Protein AF-A0A966YJT3-F1 (afdb_monomer)

Structure (mmCIF, N/CA/C/O backbone):
data_AF-A0A966YJT3-F1
#
_entry.id   AF-A0A966YJT3-F1
#
loop_
_atom_site.group_PDB
_atom_site.id
_atom_site.type_symbol
_atom_site.label_atom_id
_atom_site.label_alt_id
_atom_site.label_comp_id
_atom_site.label_asym_id
_atom_site.label_entity_id
_atom_site.label_seq_id
_atom_site.pdbx_PDB_ins_code
_atom_site.Cartn_x
_atom_site.Cartn_y
_atom_site.Cartn_z
_atom_site.occupancy
_atom_site.B_iso_or_equiv
_atom_site.auth_seq_id
_atom_site.auth_comp_id
_atom_site.auth_asym_id
_atom_site.auth_atom_id
_atom_site.pdbx_PDB_model_num
ATOM 1 N N . GLN A 1 1 ? 11.478 -10.487 -19.675 1.00 53.12 1 GLN A N 1
ATOM 2 C CA . GLN A 1 1 ? 10.307 -9.596 -19.544 1.00 53.12 1 GLN A CA 1
ATOM 3 C C . GLN A 1 1 ? 9.186 -10.447 -18.968 1.00 53.12 1 GLN A C 1
ATOM 5 O O . GLN A 1 1 ? 9.038 -11.570 -19.431 1.00 53.12 1 GLN A O 1
ATOM 10 N N . THR A 1 2 ? 8.498 -10.002 -17.920 1.00 60.09 2 THR A N 1
ATOM 11 C CA . THR A 1 2 ? 7.408 -10.764 -17.291 1.00 60.09 2 THR A CA 1
ATOM 12 C C . THR A 1 2 ? 6.067 -10.256 -17.800 1.00 60.09 2 THR A C 1
ATOM 14 O O . THR A 1 2 ? 5.836 -9.050 -17.856 1.00 60.09 2 THR A O 1
ATOM 17 N N . ASN A 1 3 ? 5.196 -11.184 -18.185 1.00 66.88 3 ASN A N 1
ATOM 18 C CA . ASN A 1 3 ? 3.841 -10.907 -18.640 1.00 66.88 3 ASN A CA 1
ATOM 19 C C . ASN A 1 3 ? 2.856 -11.206 -17.505 1.00 66.88 3 ASN A C 1
ATOM 21 O O . ASN A 1 3 ? 3.031 -12.166 -16.752 1.00 66.88 3 ASN A O 1
ATOM 25 N N . VAL A 1 4 ? 1.811 -10.388 -17.384 1.00 67.25 4 VAL A N 1
ATOM 26 C CA . VAL A 1 4 ? 0.743 -10.589 -16.397 1.00 67.25 4 VAL A CA 1
ATOM 27 C C . VAL A 1 4 ? -0.524 -11.011 -17.126 1.00 67.25 4 VAL A C 1
ATOM 29 O O . VAL A 1 4 ? -0.980 -10.327 -18.039 1.00 67.25 4 VAL A O 1
ATOM 32 N N . VAL A 1 5 ? -1.092 -12.140 -16.707 1.00 73.81 5 VAL A N 1
ATOM 33 C CA . VAL A 1 5 ? -2.348 -12.685 -17.226 1.00 73.81 5 VAL A CA 1
ATOM 34 C C . VAL A 1 5 ? -3.401 -12.625 -16.132 1.00 73.81 5 VAL A C 1
ATOM 36 O O . VAL A 1 5 ? -3.151 -13.010 -14.991 1.00 73.81 5 VAL A O 1
ATOM 39 N N . PHE A 1 6 ? -4.599 -12.179 -16.492 1.00 69.75 6 PHE A N 1
ATOM 40 C CA . PHE A 1 6 ? -5.763 -12.230 -15.620 1.00 69.75 6 PHE A CA 1
ATOM 41 C C . PHE A 1 6 ? -6.730 -13.292 -16.140 1.00 69.75 6 PHE A C 1
ATOM 43 O O . PHE A 1 6 ? -7.137 -13.242 -17.299 1.00 69.75 6 PHE A O 1
ATOM 50 N N . ALA A 1 7 ? -7.097 -14.254 -15.295 1.00 63.97 7 ALA A N 1
ATOM 51 C CA . ALA A 1 7 ? -8.073 -15.286 -15.625 1.00 63.97 7 ALA A CA 1
ATOM 52 C C . ALA A 1 7 ? -9.287 -15.178 -14.702 1.00 63.97 7 ALA A C 1
ATOM 54 O O . ALA A 1 7 ? -9.149 -15.125 -13.483 1.00 63.97 7 ALA A O 1
ATOM 55 N N . ARG A 1 8 ? -10.486 -15.158 -15.284 1.00 57.75 8 ARG A N 1
ATOM 56 C CA . ARG A 1 8 ? -11.743 -15.125 -14.536 1.00 57.75 8 ARG A CA 1
ATOM 57 C C . ARG A 1 8 ? -12.288 -16.539 -14.387 1.00 57.75 8 ARG A C 1
ATOM 59 O O . ARG A 1 8 ? -12.552 -17.208 -15.382 1.00 57.75 8 ARG A O 1
ATOM 66 N N . HIS A 1 9 ? -12.474 -16.982 -13.154 1.00 52.59 9 HIS A N 1
ATOM 67 C CA . HIS A 1 9 ? -13.142 -18.237 -12.844 1.00 52.59 9 HIS A CA 1
ATOM 68 C C . HIS A 1 9 ? -14.669 -18.073 -12.954 1.00 52.59 9 HIS A C 1
ATOM 70 O O . HIS A 1 9 ? -15.183 -16.990 -12.655 1.00 52.59 9 HIS A O 1
ATOM 76 N N . PRO A 1 10 ? -15.429 -19.130 -13.297 1.00 49.31 10 PRO A N 1
ATOM 77 C CA . PRO A 1 10 ? -16.895 -19.090 -13.312 1.00 49.31 10 PRO A CA 1
ATOM 78 C C . PRO A 1 10 ? -17.542 -18.672 -11.982 1.00 49.31 10 PRO A C 1
ATOM 80 O O . PRO A 1 10 ? -18.658 -18.168 -11.981 1.00 49.31 10 PRO A O 1
ATOM 83 N N . SER A 1 11 ? -16.832 -18.815 -10.856 1.00 53.00 11 SER A N 1
ATOM 84 C CA . SER A 1 11 ? -17.265 -18.310 -9.541 1.00 53.00 11 SER A CA 1
ATOM 85 C C . SER A 1 11 ? -17.187 -16.783 -9.393 1.00 53.00 11 SER A C 1
ATOM 87 O O . SER A 1 11 ? -17.501 -16.264 -8.329 1.00 53.00 11 SER A O 1
ATOM 89 N N . GLY A 1 12 ? -16.707 -16.056 -10.408 1.00 48.41 12 GLY A N 1
ATOM 90 C CA . GLY A 1 12 ? -16.447 -14.614 -10.347 1.00 48.41 12 GLY A CA 1
ATOM 91 C C . GLY A 1 12 ? -15.058 -14.249 -9.817 1.00 48.41 12 GLY A C 1
ATOM 92 O O . GLY A 1 12 ? -14.645 -13.099 -9.923 1.00 48.41 12 GLY A O 1
ATOM 93 N N . THR A 1 13 ? -14.313 -15.230 -9.314 1.00 51.66 13 THR A N 1
ATOM 94 C CA . THR A 1 13 ? -12.947 -15.076 -8.818 1.00 51.66 13 THR A CA 1
ATOM 95 C C . THR A 1 13 ? -11.971 -14.682 -9.930 1.00 51.66 13 THR A C 1
ATOM 97 O O . THR A 1 13 ? -11.969 -15.295 -10.996 1.00 51.66 13 THR A O 1
ATOM 100 N N . MET A 1 14 ? -11.104 -13.700 -9.673 1.00 49.09 14 MET A N 1
ATOM 101 C CA . MET A 1 14 ? -10.017 -13.319 -10.578 1.00 49.09 14 MET A CA 1
ATOM 102 C C . MET A 1 14 ? -8.694 -13.937 -10.116 1.00 49.09 14 MET A C 1
ATOM 104 O O . MET A 1 14 ? -8.314 -13.834 -8.951 1.00 49.09 14 MET A O 1
ATOM 108 N N . HIS A 1 15 ? -7.990 -14.572 -11.045 1.00 60.97 15 HIS A N 1
ATOM 109 C CA . HIS A 1 15 ? -6.654 -15.120 -10.863 1.00 60.97 15 HIS A CA 1
ATOM 110 C C . HIS A 1 15 ? -5.652 -14.222 -11.573 1.00 60.97 15 HIS A C 1
ATOM 112 O O . HIS A 1 15 ? -5.832 -13.915 -12.753 1.00 60.97 15 HIS A O 1
ATOM 118 N N . ARG A 1 16 ? -4.574 -13.849 -10.884 1.00 64.62 16 ARG A N 1
ATOM 119 C CA . ARG A 1 1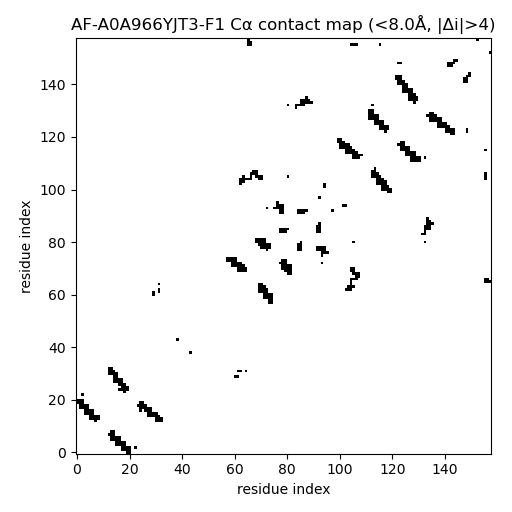6 ? -3.419 -13.204 -11.507 1.00 64.62 16 ARG A CA 1
ATOM 120 C C . ARG A 1 16 ? -2.316 -14.240 -11.692 1.00 64.62 16 ARG A C 1
ATOM 122 O O . ARG A 1 16 ? -1.874 -14.894 -10.752 1.00 64.62 16 ARG A O 1
ATOM 129 N N . LEU A 1 17 ? -1.881 -14.386 -12.927 1.00 74.00 17 LEU A N 1
ATOM 130 C CA . LEU A 1 17 ? -0.949 -15.397 -13.393 1.00 74.00 17 LEU A CA 1
ATOM 131 C C . LEU A 1 17 ? 0.289 -14.684 -13.944 1.00 74.00 17 LEU A C 1
ATOM 133 O O . LEU A 1 17 ? 0.164 -13.692 -14.664 1.00 74.00 17 LEU A O 1
ATOM 137 N N . ILE A 1 18 ? 1.479 -15.161 -13.583 1.00 71.69 18 ILE A N 1
ATOM 138 C CA . ILE A 1 18 ? 2.743 -14.610 -14.083 1.00 71.69 18 ILE A CA 1
ATOM 139 C C . ILE A 1 18 ? 3.264 -15.544 -15.164 1.00 71.69 18 ILE A C 1
ATOM 141 O O . ILE A 1 18 ? 3.436 -16.744 -14.926 1.00 71.69 18 ILE A O 1
ATOM 145 N N . ALA A 1 19 ? 3.532 -14.978 -16.335 1.00 76.19 19 ALA A N 1
ATOM 146 C CA . ALA A 1 19 ? 4.108 -15.690 -17.457 1.00 76.19 19 ALA A CA 1
ATOM 147 C C . ALA A 1 19 ? 5.477 -15.123 -17.852 1.00 76.19 19 ALA A C 1
ATOM 149 O O . ALA A 1 19 ? 5.759 -13.934 -17.662 1.00 76.19 19 ALA A O 1
ATOM 150 N N . ASP A 1 20 ? 6.336 -15.983 -18.390 1.00 75.00 20 ASP A N 1
ATOM 151 C CA . ASP A 1 20 ? 7.592 -15.567 -19.010 1.00 75.00 20 ASP A CA 1
ATOM 152 C C . ASP A 1 20 ? 7.358 -14.925 -20.394 1.00 75.00 20 ASP A C 1
ATOM 154 O O . ASP A 1 20 ? 6.222 -14.686 -20.824 1.00 75.00 20 ASP A O 1
ATOM 158 N N . SER A 1 21 ? 8.448 -14.608 -21.095 1.00 74.38 21 SER A N 1
ATOM 159 C CA . SER A 1 21 ? 8.403 -14.039 -22.447 1.00 74.38 21 SER A CA 1
ATOM 160 C C . SER A 1 21 ? 7.802 -14.982 -23.492 1.00 74.38 21 SER A C 1
ATOM 162 O O . SER A 1 21 ? 7.370 -14.508 -24.539 1.00 74.38 21 SER A O 1
ATOM 164 N N . ASP A 1 22 ? 7.728 -16.279 -23.191 1.00 83.44 22 ASP A N 1
ATOM 165 C CA . ASP A 1 22 ? 7.183 -17.319 -24.062 1.00 83.44 22 ASP A CA 1
ATOM 166 C C . ASP A 1 22 ? 5.740 -17.687 -23.672 1.00 83.44 22 ASP A C 1
ATOM 168 O O . ASP A 1 22 ? 5.212 -18.709 -24.112 1.00 83.44 22 ASP A O 1
ATOM 172 N N . TRP A 1 23 ? 5.093 -16.861 -22.838 1.00 77.31 23 TRP A N 1
ATOM 173 C CA . TRP A 1 23 ? 3.744 -17.079 -22.306 1.00 77.31 23 TRP A CA 1
ATOM 174 C C . TRP A 1 23 ? 3.588 -18.367 -21.488 1.00 77.31 23 TRP A C 1
ATOM 176 O O . TRP A 1 23 ? 2.473 -18.854 -21.286 1.00 77.31 23 TRP A O 1
ATOM 186 N N . ARG A 1 24 ? 4.686 -18.917 -20.961 1.00 77.94 24 ARG A N 1
ATOM 187 C CA . ARG A 1 24 ? 4.624 -20.058 -20.049 1.00 77.94 24 ARG A CA 1
ATOM 188 C C . ARG A 1 24 ? 4.334 -19.561 -18.651 1.00 77.94 24 ARG A C 1
ATOM 190 O O . ARG A 1 24 ? 4.979 -18.635 -18.165 1.00 77.94 24 ARG A O 1
ATOM 197 N N . LEU A 1 25 ? 3.372 -20.202 -17.995 1.00 69.12 25 LEU A N 1
ATOM 198 C CA . LEU A 1 25 ? 3.056 -19.902 -16.609 1.00 69.12 25 LEU A CA 1
ATOM 199 C C . LEU A 1 25 ? 4.236 -20.304 -15.717 1.00 69.12 25 LEU A C 1
ATOM 201 O O . LEU A 1 25 ? 4.574 -21.481 -15.626 1.00 69.12 25 LEU A O 1
ATOM 205 N N . ILE A 1 26 ? 4.827 -19.325 -15.041 1.00 74.50 26 ILE A N 1
ATOM 206 C CA . ILE A 1 26 ? 5.961 -19.526 -14.126 1.00 74.50 26 ILE A CA 1
ATOM 207 C C . ILE A 1 26 ? 5.604 -19.200 -12.674 1.00 74.50 26 ILE A C 1
ATOM 209 O O . ILE A 1 26 ? 6.398 -19.445 -11.771 1.00 74.50 26 ILE A O 1
ATOM 213 N N .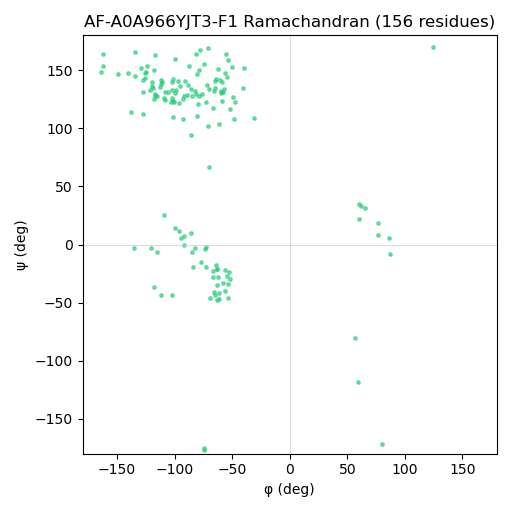 GLY A 1 27 ? 4.403 -18.668 -12.432 1.00 55.44 27 GLY A N 1
ATOM 214 C CA . GLY A 1 27 ? 3.923 -18.385 -11.088 1.00 55.44 27 GLY A CA 1
ATOM 215 C C . GLY A 1 27 ? 2.418 -18.161 -11.020 1.00 55.44 27 GLY A C 1
ATOM 216 O O . GLY A 1 27 ? 1.801 -17.626 -11.944 1.00 55.44 27 GLY A O 1
ATOM 217 N N . PHE A 1 28 ? 1.838 -18.547 -9.886 1.00 54.78 28 PHE A N 1
ATOM 218 C CA . PHE A 1 28 ? 0.480 -18.191 -9.491 1.00 54.78 28 PHE A CA 1
ATOM 219 C C . PHE A 1 28 ? 0.560 -17.073 -8.448 1.00 54.78 28 PHE A C 1
ATOM 221 O O . PHE A 1 28 ? 1.347 -17.157 -7.506 1.00 54.78 28 PHE A O 1
ATOM 228 N N . SER A 1 29 ? -0.241 -16.021 -8.604 1.00 49.47 29 SER A N 1
ATOM 229 C CA . SER A 1 29 ? -0.445 -15.021 -7.558 1.00 49.47 29 SER A CA 1
ATOM 230 C C . SER A 1 29 ? -1.880 -15.136 -7.049 1.00 49.47 29 SER A C 1
ATOM 232 O O . SER A 1 29 ? -2.797 -15.426 -7.818 1.00 49.47 29 SER A O 1
ATOM 234 N N . GLY A 1 30 ? -2.028 -15.043 -5.728 1.00 52.00 30 GLY A N 1
ATOM 235 C CA . GLY A 1 30 ? -3.163 -15.548 -4.962 1.00 52.00 30 GLY A CA 1
ATOM 236 C C . GLY A 1 30 ? -4.549 -15.057 -5.385 1.00 52.00 30 GLY A C 1
ATOM 237 O O . GLY A 1 30 ? -4.732 -14.081 -6.105 1.00 52.00 30 GLY A O 1
ATOM 238 N N . VAL A 1 31 ? -5.532 -15.795 -4.882 1.00 45.34 31 VAL A N 1
ATOM 239 C CA . VAL A 1 31 ? -6.963 -15.613 -5.098 1.00 45.34 31 VAL A CA 1
ATOM 240 C C . VAL A 1 31 ? -7.476 -14.490 -4.193 1.00 45.34 31 VAL A C 1
ATOM 242 O O . VAL A 1 31 ? -7.353 -14.599 -2.975 1.00 45.34 31 VAL A O 1
ATOM 245 N N . GLY A 1 32 ? -8.054 -13.433 -4.761 1.00 43.44 32 GLY A N 1
ATOM 246 C CA . GLY A 1 32 ? -8.704 -12.366 -3.997 1.00 43.44 32 GLY A CA 1
ATOM 247 C C . GLY A 1 32 ? -10.125 -12.132 -4.495 1.00 43.44 32 GLY A C 1
ATOM 248 O O . GLY A 1 32 ? -10.317 -11.665 -5.612 1.00 43.44 32 GLY A O 1
ATOM 249 N N . ASN A 1 33 ? -11.124 -12.461 -3.677 1.00 42.34 33 ASN A N 1
ATOM 250 C CA . ASN A 1 33 ? -12.469 -11.903 -3.794 1.00 42.34 33 ASN A CA 1
ATOM 251 C C . ASN A 1 33 ? -12.853 -11.345 -2.415 1.00 42.34 33 ASN A C 1
ATOM 253 O O . ASN A 1 33 ? -12.711 -12.059 -1.418 1.00 42.34 33 ASN A O 1
ATOM 257 N N . VAL A 1 34 ? -13.359 -10.107 -2.377 1.00 39.22 34 VAL A N 1
ATOM 258 C CA . VAL A 1 34 ? -14.013 -9.493 -1.206 1.00 39.22 34 VAL A CA 1
ATOM 259 C C . VAL A 1 34 ? -15.150 -10.379 -0.655 1.00 39.22 34 VAL A C 1
ATOM 261 O O . VAL A 1 34 ? -15.394 -10.351 0.546 1.00 39.22 34 VAL A O 1
ATOM 264 N N . ASP A 1 35 ? -15.733 -11.256 -1.482 1.00 35.44 35 ASP A N 1
ATOM 265 C CA . ASP A 1 35 ? -16.810 -12.201 -1.137 1.00 35.44 35 ASP A CA 1
ATOM 266 C C . ASP A 1 35 ? -16.367 -13.681 -1.090 1.00 35.44 35 ASP A C 1
ATOM 268 O O . ASP A 1 35 ? -17.151 -14.602 -1.336 1.00 35.44 35 ASP A O 1
ATOM 272 N N . SER A 1 36 ? -15.086 -13.960 -0.836 1.00 42.41 36 SER A N 1
ATOM 273 C CA . SER A 1 36 ? -14.629 -15.349 -0.682 1.00 42.41 36 SER A CA 1
ATOM 274 C C . SER A 1 36 ? -15.143 -15.967 0.627 1.00 42.41 36 SER A C 1
ATOM 276 O O . SER A 1 36 ? -14.608 -15.735 1.709 1.00 42.41 36 SER A O 1
ATOM 278 N N . HIS A 1 37 ? -16.184 -16.795 0.530 1.00 40.44 37 HIS A N 1
ATOM 279 C CA . HIS A 1 37 ? -16.630 -17.651 1.627 1.00 40.44 37 HIS A CA 1
ATOM 280 C C . HIS A 1 37 ? -15.933 -19.020 1.568 1.00 40.44 37 HIS A C 1
ATOM 282 O O . HIS A 1 37 ? -15.761 -19.572 0.476 1.00 40.44 37 HIS A O 1
ATOM 288 N N . PRO A 1 38 ? -15.546 -19.609 2.718 1.00 46.38 38 PRO A N 1
ATOM 289 C CA . PRO A 1 38 ? -15.096 -20.994 2.758 1.00 46.38 38 PRO A CA 1
ATOM 290 C C . PRO A 1 38 ? -16.187 -21.906 2.186 1.00 46.38 38 PRO A C 1
ATOM 292 O O . PRO A 1 38 ? -17.354 -21.780 2.557 1.00 46.38 38 PRO A O 1
ATOM 295 N N . LEU A 1 39 ? -15.818 -22.839 1.303 1.00 40.59 39 LEU A N 1
ATOM 296 C CA . LEU A 1 39 ? -16.747 -23.882 0.869 1.00 40.59 39 LEU A CA 1
ATOM 297 C C . LEU A 1 39 ? -17.184 -24.716 2.079 1.00 40.59 39 LEU A C 1
ATOM 299 O O . LEU A 1 39 ? -16.367 -25.028 2.953 1.00 40.59 39 LEU A O 1
ATOM 303 N N . ALA A 1 40 ? -18.462 -25.104 2.098 1.00 43.22 40 ALA A N 1
ATOM 304 C CA . ALA A 1 40 ? -18.967 -26.074 3.059 1.00 43.22 40 ALA A CA 1
ATOM 305 C C . ALA A 1 40 ? -18.116 -27.362 2.991 1.00 43.22 40 ALA A C 1
ATOM 307 O O . ALA A 1 40 ? -17.684 -27.740 1.894 1.00 43.22 40 ALA A O 1
ATOM 308 N N . PRO A 1 41 ? -17.873 -28.045 4.126 1.00 44.28 41 PRO A N 1
ATOM 309 C CA . PRO A 1 41 ? -17.017 -29.237 4.186 1.00 44.28 41 PRO A CA 1
ATOM 310 C C . PRO A 1 41 ? -17.387 -30.311 3.152 1.00 44.28 41 PRO A C 1
ATOM 312 O O . PRO A 1 41 ? -16.524 -31.025 2.657 1.00 44.28 41 PRO A O 1
ATOM 315 N N . GLU A 1 42 ? -18.665 -30.363 2.795 1.00 43.41 42 GLU A N 1
ATOM 316 C CA . GLU A 1 42 ? -19.308 -31.341 1.918 1.00 43.41 42 GLU A CA 1
ATOM 317 C C . GLU A 1 42 ? -18.956 -31.170 0.428 1.00 43.41 42 GLU A C 1
ATOM 319 O O . GLU A 1 42 ? -19.095 -32.109 -0.348 1.00 43.41 42 GLU A O 1
ATOM 324 N N . GLY A 1 43 ? -18.464 -29.995 0.013 1.00 39.16 43 GLY A N 1
ATOM 325 C CA . GLY A 1 43 ? -18.009 -29.732 -1.362 1.00 39.16 43 GLY A CA 1
ATOM 326 C C . GLY A 1 43 ? -16.518 -29.999 -1.586 1.00 39.16 43 GLY A C 1
ATOM 327 O O . GLY A 1 43 ? -15.999 -29.777 -2.682 1.00 39.16 43 GLY A O 1
ATOM 328 N N . ARG A 1 44 ? -15.800 -30.426 -0.542 1.00 47.56 44 ARG A N 1
ATOM 329 C CA . ARG A 1 44 ? -14.371 -30.714 -0.609 1.00 47.56 44 ARG A CA 1
ATOM 330 C C . ARG A 1 44 ? -14.208 -32.156 -1.095 1.00 47.56 44 ARG A C 1
ATOM 332 O O . ARG A 1 44 ? -14.280 -33.080 -0.296 1.00 47.56 44 ARG A O 1
ATOM 339 N N . GLY A 1 45 ? -14.039 -32.345 -2.407 1.00 40.47 45 GLY A N 1
ATOM 340 C CA . GLY A 1 45 ? -13.670 -33.652 -2.967 1.00 40.47 45 GLY A CA 1
ATOM 341 C C . GLY A 1 45 ? -12.466 -34.251 -2.229 1.00 40.47 45 GLY A C 1
ATOM 342 O O . GLY A 1 45 ? -11.683 -33.491 -1.649 1.00 40.47 45 GLY A O 1
ATOM 343 N N . ASP A 1 46 ? -12.372 -35.587 -2.228 1.00 41.16 46 ASP A N 1
ATOM 344 C CA . ASP A 1 46 ? -11.422 -36.393 -1.447 1.00 41.16 46 ASP A CA 1
ATOM 345 C C . ASP A 1 46 ? -10.097 -35.663 -1.219 1.00 41.16 46 ASP A C 1
ATOM 347 O O . ASP A 1 46 ? -9.319 -35.414 -2.146 1.00 41.16 46 ASP A O 1
ATOM 351 N N . GLN A 1 47 ? -9.876 -35.241 0.028 1.00 39.06 47 GLN A N 1
ATOM 352 C CA . GLN A 1 47 ? -8.664 -34.525 0.381 1.00 39.06 47 GLN A CA 1
ATOM 353 C C . GLN A 1 47 ? -7.463 -35.412 0.050 1.00 39.06 47 GLN A C 1
ATOM 355 O O . GLN A 1 47 ? -7.345 -36.530 0.550 1.00 39.06 47 GLN A O 1
ATOM 360 N N . ASN A 1 48 ? -6.562 -34.881 -0.778 1.00 37.69 48 ASN A N 1
ATOM 361 C CA . ASN A 1 48 ? -5.191 -35.362 -0.924 1.00 37.69 48 ASN A CA 1
ATOM 362 C C . ASN A 1 48 ? -4.645 -35.719 0.481 1.00 37.69 48 ASN A C 1
ATOM 364 O O . ASN A 1 48 ? -4.895 -34.934 1.404 1.00 37.69 48 ASN A O 1
ATOM 368 N N . PRO A 1 49 ? -3.964 -36.868 0.681 1.00 33.03 49 PRO A N 1
ATOM 369 C CA . PRO A 1 49 ? -3.608 -37.366 2.006 1.00 33.03 49 PRO A CA 1
ATOM 370 C C . PRO A 1 49 ? -2.959 -36.271 2.847 1.00 33.03 49 PRO A C 1
ATOM 372 O O . PRO A 1 49 ? -2.023 -35.601 2.408 1.00 33.03 49 PRO A O 1
ATOM 375 N N . THR A 1 50 ? -3.514 -36.077 4.041 1.00 36.75 50 THR A N 1
ATOM 376 C CA . THR A 1 50 ? -3.133 -35.029 4.981 1.00 36.75 50 THR A CA 1
ATOM 377 C C . THR A 1 50 ? -1.620 -35.072 5.209 1.00 36.75 50 THR A C 1
ATOM 379 O O . THR A 1 50 ? -1.124 -36.082 5.719 1.00 36.75 50 THR A O 1
ATOM 382 N N . PRO A 1 51 ? -0.854 -34.024 4.851 1.00 35.56 51 PRO A N 1
ATOM 383 C CA . PRO A 1 51 ? 0.540 -33.962 5.256 1.00 35.56 51 PRO A CA 1
ATOM 384 C C . PRO A 1 51 ? 0.619 -33.906 6.796 1.00 35.56 51 PRO A C 1
ATOM 386 O O . PRO A 1 51 ? -0.314 -33.410 7.437 1.00 35.56 51 PRO A O 1
ATOM 389 N N . PRO A 1 52 ? 1.702 -34.421 7.414 1.00 34.91 52 PRO A N 1
ATOM 390 C CA . PRO A 1 52 ? 1.909 -34.360 8.865 1.00 34.91 52 PRO A CA 1
ATOM 391 C C . PRO A 1 52 ? 1.803 -32.911 9.380 1.00 34.91 52 PRO A C 1
ATOM 393 O O . PRO A 1 52 ? 1.961 -31.985 8.576 1.00 34.91 52 PRO A O 1
ATOM 396 N N . PRO A 1 53 ? 1.525 -32.700 10.689 1.00 39.41 53 PRO A N 1
ATOM 397 C CA . PRO A 1 53 ? 1.162 -31.399 11.250 1.00 39.41 53 PRO A CA 1
ATOM 398 C C . PRO A 1 53 ? 2.135 -30.329 10.769 1.00 39.41 53 PRO A C 1
ATOM 400 O O . PRO A 1 53 ? 3.321 -30.335 11.096 1.00 39.41 53 PRO A O 1
ATOM 403 N N . THR A 1 54 ? 1.627 -29.475 9.888 1.00 39.47 54 THR A N 1
ATOM 404 C CA . THR A 1 54 ? 2.433 -28.510 9.159 1.00 39.47 54 THR A CA 1
ATOM 405 C C . THR A 1 54 ? 2.905 -27.461 10.155 1.00 39.47 54 THR A C 1
ATOM 407 O O . THR A 1 54 ? 2.121 -26.972 10.969 1.00 39.47 54 THR A O 1
ATOM 410 N N . ALA A 1 55 ? 4.195 -27.132 10.089 1.00 34.03 55 ALA A N 1
ATOM 411 C CA . ALA A 1 55 ? 4.768 -25.925 10.673 1.00 34.03 55 ALA A CA 1
ATOM 412 C C . ALA A 1 55 ? 3.823 -24.719 10.470 1.00 34.03 55 ALA A C 1
ATOM 414 O O . ALA A 1 55 ? 3.069 -24.721 9.488 1.00 34.03 55 ALA A O 1
ATOM 415 N N . PRO A 1 56 ? 3.834 -23.705 11.362 1.00 35.69 56 PRO A N 1
ATOM 416 C CA . PRO A 1 56 ? 2.944 -22.555 11.247 1.00 35.69 56 PRO A CA 1
ATOM 417 C C . PRO A 1 56 ? 2.976 -22.035 9.814 1.00 35.69 56 PRO A C 1
ATOM 419 O O . PRO A 1 56 ? 4.041 -21.751 9.268 1.00 35.69 56 PRO A O 1
ATOM 422 N N . VAL A 1 57 ? 1.802 -21.990 9.185 1.00 39.56 57 VAL A N 1
ATOM 423 C CA . VAL A 1 57 ? 1.653 -21.462 7.836 1.00 39.56 57 VAL A CA 1
ATOM 424 C C . VAL A 1 57 ? 2.081 -20.003 7.912 1.00 39.56 57 VAL A C 1
ATOM 426 O O . VAL A 1 57 ? 1.340 -19.166 8.427 1.00 39.56 57 VAL A O 1
ATOM 429 N N . THR A 1 58 ? 3.285 -19.698 7.429 1.00 47.00 58 THR A N 1
ATOM 430 C CA . THR A 1 58 ? 3.772 -18.332 7.209 1.00 47.00 58 THR A CA 1
ATOM 431 C C . THR A 1 58 ? 2.986 -17.743 6.038 1.00 47.00 58 THR A C 1
ATOM 433 O O . THR A 1 58 ? 3.475 -17.596 4.922 1.00 47.00 58 THR A O 1
ATOM 436 N N . GLY A 1 59 ? 1.690 -17.540 6.260 1.00 57.91 59 GLY A N 1
ATOM 437 C CA . GLY A 1 59 ? 0.740 -17.098 5.260 1.00 57.91 59 GLY A CA 1
ATOM 438 C C . GLY A 1 59 ? 0.744 -15.583 5.176 1.00 57.91 59 GLY A C 1
ATOM 439 O O . GLY A 1 59 ? 0.671 -14.889 6.190 1.00 57.91 59 GLY A O 1
ATOM 440 N N . THR A 1 60 ? 0.792 -15.066 3.956 1.00 63.03 60 THR A N 1
ATOM 441 C CA . THR A 1 60 ? 0.406 -13.685 3.681 1.00 63.03 60 THR A CA 1
ATOM 442 C C . THR A 1 60 ? -0.867 -13.683 2.848 1.00 63.03 60 THR A C 1
ATOM 444 O O . THR A 1 60 ? -1.044 -14.524 1.966 1.00 63.03 60 THR A O 1
ATOM 447 N N . LEU A 1 61 ? -1.764 -12.743 3.134 1.00 69.00 61 LEU A N 1
ATOM 448 C CA . LEU A 1 61 ? -3.020 -12.553 2.415 1.00 69.00 61 LEU A CA 1
ATOM 449 C C . LEU A 1 61 ? -2.927 -11.273 1.577 1.00 69.00 61 LEU A C 1
ATOM 451 O O . LEU A 1 61 ? -2.512 -10.251 2.128 1.00 69.00 61 LEU A O 1
ATOM 455 N N . PRO A 1 62 ? -3.286 -11.293 0.282 1.00 71.00 62 PRO A N 1
ATOM 456 C CA . PRO A 1 62 ? -3.361 -10.069 -0.507 1.00 71.00 62 PRO A CA 1
ATOM 457 C C . PRO A 1 62 ? -4.463 -9.148 0.041 1.00 71.00 62 PRO A C 1
ATOM 459 O O . PRO A 1 62 ? -5.524 -9.616 0.456 1.00 71.00 62 PRO A O 1
ATOM 462 N N . ILE A 1 63 ? -4.185 -7.848 0.061 1.00 67.00 63 ILE A N 1
ATOM 463 C CA . ILE A 1 63 ? -5.141 -6.766 0.337 1.00 67.00 63 ILE A CA 1
ATOM 464 C C . ILE A 1 63 ? -5.551 -6.112 -0.977 1.00 67.00 63 ILE A C 1
ATOM 466 O O . ILE A 1 63 ? -6.735 -5.875 -1.191 1.00 67.00 63 ILE A O 1
ATOM 470 N N . ASP A 1 64 ? -4.577 -5.870 -1.850 1.00 69.19 64 ASP A N 1
ATOM 471 C CA . ASP A 1 64 ? -4.796 -5.322 -3.178 1.00 69.19 64 ASP A CA 1
ATOM 472 C C . ASP A 1 64 ? -3.990 -6.090 -4.209 1.00 69.19 64 ASP A C 1
ATOM 474 O O . ASP A 1 64 ? -2.886 -6.555 -3.931 1.00 69.19 64 ASP A O 1
ATOM 478 N N . VAL A 1 65 ? -4.579 -6.214 -5.390 1.00 55.19 65 VAL A N 1
ATOM 479 C CA . VAL A 1 65 ? -4.008 -6.867 -6.566 1.00 55.19 65 VAL A CA 1
ATOM 480 C C . VAL A 1 65 ? -3.890 -5.911 -7.757 1.00 55.19 65 VAL A C 1
ATOM 482 O O . VAL A 1 65 ? -3.403 -6.344 -8.808 1.00 55.19 65 VAL A O 1
ATOM 485 N N . ALA A 1 66 ? -4.352 -4.662 -7.620 1.00 54.62 66 ALA A N 1
ATOM 486 C CA . ALA A 1 66 ? -4.163 -3.603 -8.599 1.00 54.62 66 ALA A CA 1
ATOM 487 C C . ALA A 1 66 ? -2.716 -3.072 -8.562 1.00 54.62 66 ALA A C 1
ATOM 489 O O . ALA A 1 66 ? -2.004 -3.227 -7.575 1.00 54.62 66 ALA A O 1
ATOM 490 N N . GLY A 1 67 ? -2.255 -2.503 -9.680 1.00 61.69 67 GLY A N 1
ATOM 491 C CA . GLY A 1 67 ? -0.930 -1.879 -9.759 1.00 61.69 67 GLY A CA 1
ATOM 492 C C . GLY A 1 67 ? 0.267 -2.829 -9.947 1.00 61.69 67 GLY A C 1
ATOM 493 O O . GLY A 1 67 ? 0.130 -4.021 -10.255 1.00 61.69 67 GLY A O 1
ATOM 494 N N . SER A 1 68 ? 1.477 -2.272 -9.839 1.00 72.81 68 SER A N 1
ATOM 495 C CA . SER A 1 68 ? 2.749 -2.983 -10.013 1.00 72.81 68 SER A CA 1
ATOM 496 C C . SER A 1 68 ? 3.225 -3.696 -8.746 1.00 72.81 68 SER A C 1
ATOM 498 O O . SER A 1 68 ? 4.055 -4.599 -8.855 1.00 72.81 68 SER A O 1
ATOM 500 N N . VAL A 1 69 ? 2.717 -3.306 -7.573 1.00 77.94 69 VAL A N 1
ATOM 501 C CA . VAL A 1 69 ? 3.111 -3.827 -6.255 1.00 77.94 69 VAL A CA 1
ATOM 502 C C . VAL A 1 69 ? 1.932 -4.550 -5.613 1.00 77.94 69 VAL A C 1
ATOM 504 O O . VAL A 1 69 ? 0.845 -4.004 -5.479 1.00 77.94 69 VAL A O 1
ATOM 507 N N . MET A 1 70 ? 2.138 -5.790 -5.171 1.00 80.44 70 MET A N 1
ATOM 508 C CA . MET A 1 70 ? 1.111 -6.544 -4.453 1.00 80.44 70 MET A CA 1
ATOM 509 C C . MET A 1 70 ? 1.081 -6.116 -2.984 1.00 80.44 70 MET A C 1
ATOM 511 O O . MET A 1 70 ? 1.990 -6.457 -2.227 1.00 80.44 70 MET A O 1
ATOM 515 N N . LEU A 1 71 ? 0.028 -5.431 -2.536 1.00 85.25 71 LEU A N 1
ATOM 516 C CA . LEU A 1 71 ? -0.137 -5.131 -1.112 1.00 85.25 71 LEU A CA 1
ATOM 517 C C . LEU A 1 71 ? -0.670 -6.358 -0.372 1.00 85.25 71 LEU A C 1
ATOM 519 O O . LEU A 1 71 ? -1.690 -6.936 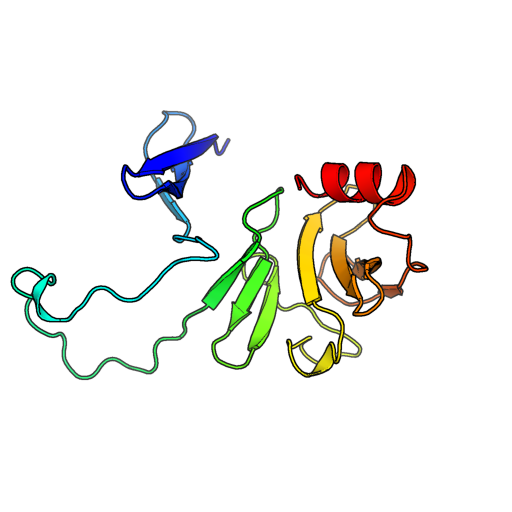-0.747 1.00 85.25 71 LEU A O 1
ATOM 523 N N . ARG A 1 72 ? 0.000 -6.757 0.708 1.00 86.44 72 ARG A N 1
ATOM 524 C CA . ARG A 1 72 ? -0.309 -7.971 1.475 1.00 86.44 72 ARG A CA 1
ATOM 525 C C . ARG A 1 72 ? -0.313 -7.688 2.965 1.00 86.44 72 ARG A C 1
ATOM 527 O O . ARG A 1 72 ? 0.230 -6.685 3.411 1.00 86.44 72 ARG A O 1
ATOM 534 N N . ARG A 1 73 ? -0.862 -8.626 3.736 1.00 83.12 73 ARG A N 1
ATOM 535 C CA . ARG A 1 73 ? -0.683 -8.704 5.188 1.00 83.12 73 ARG A CA 1
ATOM 536 C C . ARG A 1 73 ? -0.167 -10.058 5.647 1.00 83.12 73 ARG A C 1
ATOM 538 O O . ARG A 1 73 ? -0.556 -11.070 5.066 1.00 83.12 73 ARG A O 1
ATOM 545 N N . THR A 1 74 ? 0.631 -10.099 6.709 1.00 81.94 74 THR A N 1
ATOM 546 C CA . THR A 1 74 ? 0.912 -11.332 7.462 1.00 81.94 74 THR A CA 1
ATOM 547 C C . THR A 1 74 ? -0.324 -11.782 8.250 1.00 81.94 74 THR A C 1
ATOM 549 O O . THR A 1 74 ? -1.293 -11.032 8.402 1.00 81.94 74 THR A O 1
ATOM 552 N N . VAL A 1 75 ? -0.296 -13.003 8.799 1.00 79.38 75 VAL A N 1
ATOM 553 C CA . VAL A 1 75 ? -1.301 -13.459 9.784 1.00 79.38 75 VAL A CA 1
ATOM 554 C C . VAL A 1 75 ? -1.347 -12.535 11.010 1.00 79.38 75 VAL A C 1
ATOM 556 O O . VAL A 1 75 ? -2.422 -12.309 11.556 1.00 79.38 75 VAL A O 1
ATOM 559 N N . GLY A 1 76 ? -0.205 -11.955 11.396 1.00 79.38 76 GLY A N 1
ATOM 560 C CA . GLY A 1 76 ? -0.107 -10.951 12.461 1.00 79.38 76 GLY A CA 1
ATOM 561 C C . GLY A 1 76 ? -0.637 -9.564 12.074 1.00 79.38 76 GLY A C 1
ATOM 562 O O . GLY A 1 76 ? -0.685 -8.677 12.916 1.00 79.38 76 GLY A O 1
ATOM 563 N N . GLY A 1 77 ? -1.050 -9.364 10.818 1.00 84.19 77 GLY A N 1
ATOM 564 C CA . GLY A 1 77 ? -1.620 -8.109 10.331 1.00 84.19 77 GLY A CA 1
ATOM 565 C C . GLY A 1 77 ? -0.600 -7.074 9.855 1.00 84.19 77 GLY A C 1
ATOM 566 O O . GLY A 1 77 ? -1.010 -5.966 9.518 1.00 84.19 77 GLY A O 1
ATOM 567 N N . GLU A 1 78 ? 0.691 -7.407 9.802 1.00 92.31 78 GLU A N 1
ATOM 568 C CA . GLU A 1 78 ? 1.753 -6.535 9.274 1.00 92.31 78 GLU A CA 1
ATOM 569 C C . GLU A 1 78 ? 1.646 -6.422 7.759 1.00 92.31 78 GLU A C 1
ATOM 571 O O . GLU A 1 78 ? 1.420 -7.424 7.084 1.00 92.31 78 GLU A O 1
ATOM 576 N N . LEU A 1 79 ? 1.817 -5.221 7.223 1.00 93.44 79 LEU A N 1
ATOM 577 C CA . LEU A 1 79 ? 1.675 -4.919 5.810 1.00 93.44 79 LEU A CA 1
ATOM 578 C C . LEU A 1 79 ? 2.989 -5.123 5.063 1.00 93.44 79 LEU A C 1
ATOM 580 O O . LEU A 1 79 ? 4.052 -4.697 5.517 1.00 93.44 79 LEU A O 1
ATOM 584 N N . LEU A 1 80 ? 2.893 -5.728 3.880 1.00 89.50 80 LEU A N 1
ATOM 585 C CA . LEU A 1 80 ? 4.016 -5.907 2.967 1.00 89.50 80 LEU A CA 1
ATOM 586 C C . LEU A 1 80 ? 3.680 -5.383 1.574 1.00 89.50 80 LEU A C 1
ATOM 588 O O . LEU A 1 80 ? 2.582 -5.616 1.068 1.00 89.50 80 LEU A O 1
ATOM 592 N N . ALA A 1 81 ? 4.664 -4.761 0.940 1.00 88.19 81 ALA A N 1
ATOM 593 C CA . ALA A 1 81 ? 4.715 -4.513 -0.489 1.00 88.19 81 ALA A CA 1
ATOM 594 C C . ALA A 1 81 ? 5.466 -5.676 -1.143 1.00 88.19 81 ALA A C 1
ATOM 596 O O . ALA A 1 81 ? 6.671 -5.837 -0.953 1.00 88.19 81 ALA A O 1
ATOM 597 N N . ASP A 1 82 ? 4.741 -6.526 -1.865 1.00 84.06 82 ASP A N 1
ATOM 598 C CA . ASP A 1 82 ? 5.168 -7.832 -2.369 1.00 84.06 82 ASP A CA 1
ATOM 599 C C . ASP A 1 82 ? 5.647 -8.789 -1.267 1.00 84.06 82 ASP A C 1
ATOM 601 O O . ASP A 1 82 ? 4.914 -9.686 -0.842 1.00 84.06 82 ASP A O 1
ATOM 605 N N . VAL A 1 83 ? 6.888 -8.624 -0.822 1.00 82.31 83 VAL A N 1
ATOM 606 C CA . VAL A 1 83 ? 7.522 -9.379 0.271 1.00 82.31 83 VAL A CA 1
ATOM 607 C C . VAL A 1 83 ? 8.285 -8.469 1.236 1.00 82.31 83 VAL A C 1
ATOM 609 O O . VAL A 1 83 ? 8.820 -8.951 2.230 1.00 82.31 83 VAL A O 1
ATOM 612 N N . THR A 1 84 ? 8.337 -7.167 0.957 1.00 87.31 84 THR A N 1
ATOM 613 C CA . THR A 1 84 ? 9.065 -6.178 1.748 1.00 87.31 84 THR A CA 1
ATOM 614 C C . THR A 1 84 ? 8.130 -5.560 2.787 1.00 87.31 84 THR A C 1
ATOM 616 O O . THR A 1 84 ? 7.07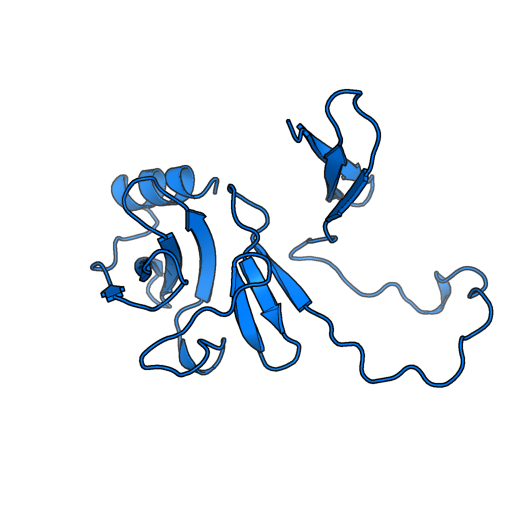5 -5.049 2.406 1.00 87.31 84 THR A O 1
ATOM 619 N N . PRO A 1 85 ? 8.476 -5.588 4.085 1.00 93.31 85 PRO A N 1
ATOM 620 C CA . PRO A 1 85 ? 7.692 -4.922 5.118 1.00 93.31 85 PRO A CA 1
ATOM 621 C C . PRO A 1 85 ? 7.572 -3.420 4.859 1.00 93.31 85 PRO A C 1
ATOM 623 O O . PRO A 1 85 ? 8.539 -2.770 4.467 1.00 93.31 85 PRO A O 1
ATOM 626 N N . LEU A 1 86 ? 6.387 -2.865 5.108 1.00 97.19 86 LEU A N 1
ATOM 627 C CA . LEU A 1 86 ? 6.234 -1.421 5.246 1.00 97.19 86 LEU A CA 1
ATOM 628 C C . LEU A 1 86 ? 6.633 -1.050 6.665 1.00 97.19 86 LEU A C 1
ATOM 630 O O . LEU A 1 86 ? 6.105 -1.625 7.615 1.00 97.19 86 LEU A O 1
ATOM 634 N N . GLU A 1 87 ? 7.508 -0.067 6.824 1.00 97.56 87 GLU A N 1
ATOM 635 C CA . GLU A 1 87 ? 7.989 0.341 8.142 1.00 97.56 87 GLU A CA 1
ATOM 636 C C . GLU A 1 87 ? 7.761 1.827 8.399 1.00 97.56 87 GLU A C 1
ATOM 638 O O . GLU A 1 87 ? 7.787 2.663 7.496 1.00 97.56 87 GLU A 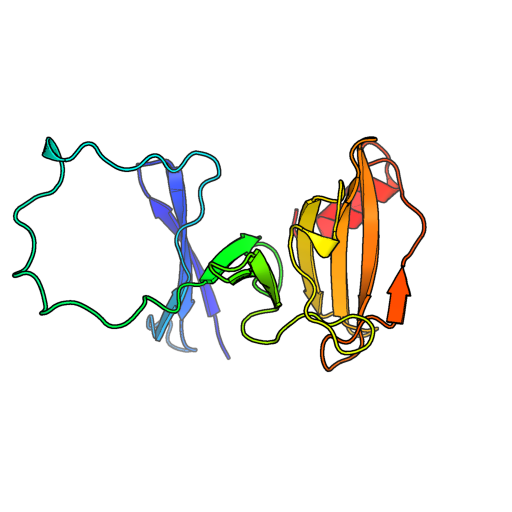O 1
ATOM 643 N N . ARG A 1 88 ? 7.537 2.176 9.665 1.00 96.62 88 ARG A N 1
ATOM 644 C CA . ARG A 1 88 ? 7.424 3.554 10.135 1.00 96.62 88 ARG A CA 1
ATOM 645 C C . ARG A 1 88 ? 8.180 3.703 11.444 1.00 96.62 88 ARG A C 1
ATOM 647 O O . ARG A 1 88 ? 7.794 3.134 12.459 1.00 96.62 88 ARG A O 1
ATOM 654 N N . GLY A 1 89 ? 9.256 4.490 11.418 1.00 94.00 89 GLY A N 1
ATOM 655 C CA . GLY A 1 89 ? 10.124 4.666 12.587 1.00 94.00 89 GLY A CA 1
ATOM 656 C C . GLY A 1 89 ? 10.793 3.362 13.039 1.00 94.00 89 GLY A C 1
ATOM 657 O O . GLY A 1 89 ? 10.967 3.167 14.237 1.00 94.00 89 GLY A O 1
ATOM 658 N N . GLY A 1 90 ? 11.114 2.464 12.098 1.00 91.75 90 GLY A N 1
ATOM 659 C CA . GLY A 1 90 ? 11.716 1.153 12.371 1.00 91.75 90 GLY A CA 1
ATOM 660 C C . GLY A 1 90 ? 10.750 0.091 12.910 1.00 91.75 90 GLY A C 1
ATOM 661 O O . GLY A 1 90 ? 11.193 -0.971 13.336 1.00 91.75 90 GLY A O 1
ATOM 662 N N . LEU A 1 91 ? 9.443 0.369 12.927 1.00 94.69 91 LEU A N 1
ATOM 663 C CA . LEU A 1 91 ? 8.404 -0.591 13.299 1.00 94.69 91 LEU A CA 1
ATOM 664 C C . LEU A 1 91 ? 7.578 -0.975 12.075 1.00 94.69 91 LEU A C 1
ATOM 666 O O . LEU A 1 91 ? 7.219 -0.104 11.280 1.00 94.69 91 LEU A O 1
ATOM 670 N N . ALA A 1 92 ? 7.231 -2.256 11.958 1.00 94.81 92 ALA A N 1
ATOM 671 C CA . ALA A 1 92 ? 6.341 -2.731 10.908 1.00 94.81 92 ALA A CA 1
ATOM 672 C C . ALA A 1 92 ? 4.972 -2.038 11.003 1.00 94.81 92 ALA A C 1
ATOM 674 O O . ALA A 1 92 ? 4.355 -1.963 12.068 1.00 94.81 92 ALA A O 1
ATOM 675 N N . VAL A 1 93 ? 4.482 -1.543 9.870 1.00 96.88 93 VAL A N 1
ATOM 676 C CA . VAL A 1 93 ? 3.121 -1.031 9.741 1.00 96.88 93 VAL A CA 1
ATOM 677 C C . VAL A 1 93 ? 2.178 -2.226 9.746 1.00 96.88 93 VAL A C 1
ATOM 679 O O . VAL A 1 93 ? 2.276 -3.098 8.893 1.00 96.88 93 VAL A O 1
ATOM 682 N N . SER A 1 94 ? 1.236 -2.260 10.680 1.00 93.94 94 SER A N 1
ATOM 683 C CA . SER A 1 94 ? 0.175 -3.266 10.761 1.00 93.94 94 SER A CA 1
ATOM 684 C C . SER A 1 94 ? -1.211 -2.645 10.605 1.00 93.94 94 SER A C 1
ATOM 686 O O . SER A 1 94 ? -1.382 -1.438 10.796 1.00 93.94 94 SER A O 1
ATOM 688 N N . LEU A 1 95 ? -2.222 -3.471 10.313 1.00 89.25 95 LEU A N 1
ATOM 689 C CA . LEU A 1 95 ? -3.629 -3.046 10.311 1.00 89.25 95 LEU A CA 1
ATOM 690 C C . LEU A 1 95 ? -4.041 -2.377 11.628 1.00 89.25 95 LEU A C 1
ATOM 692 O O . LEU A 1 95 ? -4.826 -1.437 11.613 1.00 89.25 95 LEU A O 1
ATOM 696 N N . GLU A 1 96 ? -3.487 -2.828 12.753 1.00 91.06 96 GLU A N 1
ATOM 697 C CA . GLU A 1 96 ? -3.724 -2.215 14.059 1.00 91.06 96 GLU A CA 1
ATOM 698 C C . GLU A 1 96 ? -3.077 -0.827 14.154 1.00 91.06 96 GLU A C 1
ATOM 700 O O . GLU A 1 96 ? -3.733 0.139 14.542 1.00 91.06 96 GLU A O 1
ATOM 705 N N . SER A 1 97 ? -1.817 -0.694 13.723 1.00 93.06 97 SER A N 1
ATOM 706 C CA . SER A 1 97 ? -1.093 0.587 13.758 1.00 93.06 97 SER A CA 1
ATOM 707 C C . SER A 1 97 ? -1.720 1.675 12.874 1.00 93.06 97 SER A C 1
ATOM 709 O O . SER A 1 97 ? -1.484 2.865 13.088 1.00 93.06 97 SER A O 1
ATOM 711 N N . LEU A 1 98 ? -2.524 1.276 11.881 1.00 92.12 98 LEU A N 1
ATOM 712 C CA . LEU A 1 98 ? -3.263 2.181 11.002 1.00 92.12 98 LEU A CA 1
ATOM 713 C C . LEU A 1 98 ? -4.517 2.784 11.658 1.00 92.12 98 LEU A C 1
ATOM 715 O O . LEU A 1 98 ? -5.055 3.773 11.151 1.00 92.12 98 LEU A O 1
ATOM 719 N N . GLY A 1 99 ? -4.991 2.229 12.777 1.00 92.19 99 GLY A N 1
ATOM 720 C CA . GLY A 1 99 ? -6.212 2.682 13.436 1.00 92.19 99 GLY A CA 1
ATOM 721 C C . GLY A 1 99 ? -7.434 2.574 12.519 1.00 92.19 99 GLY A C 1
ATOM 722 O O . GLY A 1 99 ? -7.818 1.487 12.100 1.00 92.19 99 GLY A O 1
ATOM 723 N N . SER A 1 100 ? -8.074 3.706 12.213 1.00 89.69 100 SER A N 1
ATOM 724 C CA . SER A 1 100 ? -9.266 3.750 11.351 1.00 89.69 100 SER A CA 1
ATOM 725 C C . SER A 1 100 ? -8.957 3.798 9.850 1.00 89.69 100 SER A C 1
ATOM 727 O O . SER A 1 100 ? -9.883 3.733 9.037 1.00 89.69 100 SER A O 1
ATOM 729 N N . LEU A 1 101 ? -7.682 3.923 9.469 1.00 92.06 101 LEU A N 1
ATOM 730 C CA . LEU A 1 101 ? -7.265 3.935 8.072 1.00 92.06 101 LEU A CA 1
ATOM 731 C C . LEU A 1 101 ? -7.291 2.515 7.505 1.00 92.06 101 LEU A C 1
ATOM 733 O O . LEU A 1 101 ? -6.707 1.589 8.063 1.00 92.06 101 LEU A O 1
ATOM 737 N N . ARG A 1 102 ? -7.937 2.352 6.352 1.00 92.25 102 ARG A N 1
ATOM 738 C CA . ARG A 1 102 ? -7.972 1.086 5.619 1.00 92.25 102 ARG A CA 1
ATOM 739 C C . ARG A 1 102 ? -6.977 1.120 4.461 1.00 92.25 102 ARG A C 1
ATOM 741 O O . ARG A 1 102 ? -7.107 2.007 3.619 1.00 92.25 102 ARG A O 1
ATOM 748 N N . PRO A 1 103 ? -6.016 0.187 4.378 1.00 92.94 103 PRO A N 1
ATOM 749 C CA . PRO A 1 103 ? -5.138 0.079 3.217 1.00 92.94 103 PRO A CA 1
ATOM 750 C C . PRO A 1 103 ? -5.932 -0.325 1.977 1.00 92.94 103 PRO A C 1
ATOM 752 O O . PRO A 1 103 ? -6.740 -1.251 2.042 1.00 92.94 103 PRO A O 1
ATOM 755 N N . LEU A 1 104 ? -5.705 0.387 0.873 1.00 87.00 104 LEU A N 1
ATOM 756 C CA . LEU A 1 104 ? -6.362 0.142 -0.408 1.00 87.00 104 LEU A CA 1
ATOM 757 C C . LEU A 1 104 ? -5.419 -0.383 -1.478 1.00 87.00 104 LEU A C 1
ATOM 759 O O . LEU A 1 104 ? -5.838 -1.257 -2.212 1.00 87.00 104 LEU A O 1
ATOM 763 N N . ALA A 1 105 ? -4.212 0.174 -1.597 1.00 88.56 105 ALA A N 1
ATOM 764 C CA . ALA A 1 105 ? -3.269 -0.168 -2.661 1.00 88.56 105 ALA A CA 1
ATOM 765 C C . ALA A 1 105 ? -1.856 0.283 -2.300 1.00 88.56 105 ALA A C 1
ATOM 767 O O . ALA A 1 105 ? -1.692 1.258 -1.565 1.00 88.56 105 ALA A O 1
ATOM 7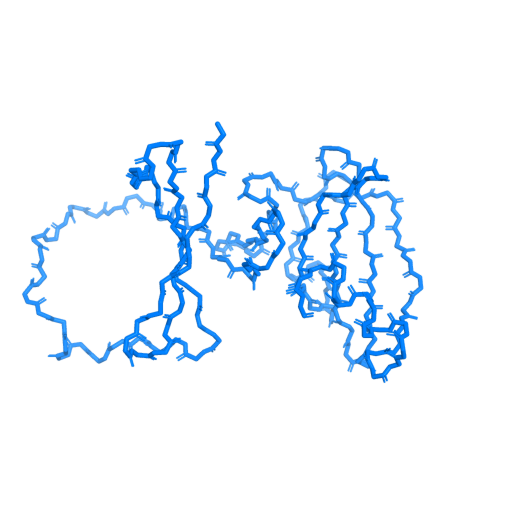68 N N . ALA A 1 106 ? -0.838 -0.382 -2.836 1.00 90.06 106 ALA A N 1
ATOM 769 C CA . ALA A 1 106 ? 0.548 0.072 -2.776 1.00 90.06 106 ALA A CA 1
ATOM 770 C C . ALA A 1 106 ? 1.113 0.131 -4.194 1.00 90.06 106 ALA A C 1
ATOM 772 O O . ALA A 1 106 ? 0.775 -0.710 -5.012 1.00 90.06 106 ALA A O 1
ATOM 773 N N . GLU A 1 107 ? 1.956 1.119 -4.486 1.00 88.88 107 GLU A N 1
ATOM 774 C CA . GLU A 1 107 ? 2.495 1.316 -5.833 1.00 88.88 107 GLU A CA 1
ATOM 775 C C . GLU A 1 107 ? 3.900 1.924 -5.787 1.00 88.88 107 GLU A C 1
ATOM 777 O O . GLU A 1 107 ? 4.220 2.751 -4.921 1.00 88.88 107 GLU A O 1
ATOM 782 N N . SER A 1 108 ? 4.735 1.537 -6.751 1.00 88.00 108 SER A N 1
ATOM 783 C CA . SER A 1 108 ? 6.063 2.110 -6.959 1.00 88.00 108 SER A CA 1
ATOM 784 C C . SER A 1 108 ? 6.035 3.101 -8.118 1.00 88.00 108 SER A C 1
ATOM 786 O O . SER A 1 108 ? 5.954 2.721 -9.283 1.00 88.00 108 SER A O 1
ATOM 788 N N . PHE A 1 109 ? 6.170 4.391 -7.810 1.00 84.56 109 PHE A N 1
ATOM 789 C CA . PHE A 1 109 ? 6.291 5.442 -8.820 1.00 84.56 109 PHE A CA 1
ATOM 790 C C . PHE A 1 109 ? 7.757 5.859 -9.005 1.00 84.56 109 PHE A C 1
ATOM 792 O O . PHE A 1 109 ? 8.555 5.731 -8.073 1.00 84.56 109 PHE A O 1
ATOM 799 N N . PRO A 1 110 ? 8.125 6.489 -10.141 1.00 82.62 110 PRO A N 1
ATOM 800 C CA . PRO A 1 110 ? 9.470 7.046 -10.327 1.00 82.62 110 PRO A CA 1
ATOM 801 C C . PRO A 1 110 ? 9.900 8.031 -9.226 1.00 82.62 110 PRO A C 1
ATOM 803 O O . PRO A 1 110 ? 11.084 8.181 -8.950 1.00 82.62 110 PRO A O 1
ATOM 806 N N . ALA A 1 111 ? 8.934 8.699 -8.587 1.00 82.38 111 ALA A N 1
ATOM 807 C CA . ALA A 1 111 ? 9.153 9.659 -7.504 1.00 82.38 111 ALA A CA 1
ATOM 808 C C . ALA A 1 111 ? 9.111 9.042 -6.088 1.00 82.38 111 ALA A C 1
ATOM 810 O O . ALA A 1 111 ? 9.104 9.786 -5.102 1.00 82.38 111 ALA A O 1
ATOM 811 N N . GLY A 1 112 ? 9.032 7.713 -5.977 1.00 88.06 112 GLY A N 1
ATOM 812 C CA . GLY A 1 112 ? 9.017 6.977 -4.713 1.00 88.06 112 GLY A CA 1
ATOM 813 C C . GLY A 1 112 ? 7.805 6.062 -4.541 1.00 88.06 112 GLY A C 1
ATOM 814 O O . GLY A 1 112 ? 6.835 6.110 -5.302 1.00 88.06 112 GLY A O 1
ATOM 815 N N . ASN A 1 113 ? 7.879 5.243 -3.498 1.00 95.69 113 ASN A N 1
ATOM 816 C CA . ASN A 1 113 ? 6.865 4.259 -3.149 1.00 95.69 113 ASN A CA 1
ATOM 817 C C . ASN A 1 113 ? 5.705 4.923 -2.406 1.00 95.69 113 ASN A C 1
ATOM 819 O O . ASN A 1 113 ? 5.892 5.902 -1.674 1.00 95.69 113 ASN A O 1
ATOM 823 N N . ARG A 1 114 ? 4.487 4.423 -2.610 1.00 96.44 114 ARG A N 1
ATOM 824 C CA . ARG A 1 114 ? 3.285 4.995 -2.001 1.00 96.44 114 ARG A CA 1
ATOM 825 C C . ARG A 1 114 ? 2.313 3.915 -1.552 1.00 96.44 114 ARG A C 1
ATOM 827 O O . ARG A 1 114 ? 2.182 2.886 -2.204 1.00 96.44 114 ARG A O 1
ATOM 834 N N . LEU A 1 115 ? 1.600 4.198 -0.469 1.00 95.75 115 LEU A N 1
ATOM 835 C CA . LEU A 1 115 ? 0.459 3.428 0.018 1.00 95.75 115 LEU A CA 1
ATOM 836 C C . LEU A 1 115 ? -0.773 4.332 -0.016 1.00 95.75 115 LEU A C 1
ATOM 838 O O . LEU A 1 115 ? -0.764 5.413 0.575 1.00 95.75 115 LEU A O 1
ATOM 842 N N . LEU A 1 116 ? -1.824 3.882 -0.688 1.00 95.38 116 LEU A N 1
ATOM 843 C CA . LEU A 1 116 ? -3.136 4.504 -0.669 1.00 95.38 116 LEU A CA 1
ATOM 844 C C . LEU A 1 116 ? -3.958 3.924 0.483 1.00 95.38 116 LEU A C 1
ATOM 846 O O . LEU A 1 116 ? -4.095 2.708 0.631 1.00 95.38 116 LEU A O 1
ATOM 850 N N . LEU A 1 117 ? -4.521 4.812 1.291 1.00 95.75 117 LEU A N 1
ATOM 851 C CA . LEU A 1 117 ? -5.340 4.507 2.455 1.00 95.75 117 LEU A CA 1
ATOM 852 C C . LEU A 1 117 ? -6.697 5.199 2.310 1.00 95.75 117 LEU A C 1
ATOM 854 O O . LEU A 1 117 ? -6.792 6.254 1.689 1.00 95.75 117 LEU A O 1
ATOM 858 N N . ARG A 1 118 ? -7.737 4.647 2.934 1.00 94.00 118 ARG A N 1
ATOM 859 C CA . ARG A 1 118 ? -9.059 5.275 3.058 1.00 94.00 118 ARG A CA 1
ATOM 860 C C . ARG A 1 118 ? -9.389 5.523 4.517 1.00 94.00 118 ARG A C 1
ATOM 862 O O . ARG A 1 118 ? -9.326 4.598 5.327 1.00 94.00 118 ARG A O 1
ATOM 869 N N . SER A 1 119 ? -9.754 6.752 4.852 1.00 93.31 119 SER A N 1
ATOM 870 C CA . SER A 1 119 ? -10.201 7.120 6.192 1.00 93.31 119 SER A CA 1
ATOM 871 C C . SER A 1 119 ? -11.651 6.697 6.445 1.00 93.31 119 SER A C 1
ATOM 873 O O . SER A 1 119 ? -12.399 6.338 5.531 1.00 93.31 119 SER A O 1
ATOM 875 N N . ALA A 1 120 ? -12.074 6.757 7.709 1.00 91.31 120 ALA A N 1
ATOM 876 C CA . ALA A 1 120 ? -13.473 6.548 8.083 1.00 91.31 120 ALA A CA 1
ATOM 877 C C . ALA A 1 120 ? -14.411 7.652 7.554 1.00 91.31 120 ALA A C 1
ATOM 879 O O . ALA A 1 120 ? -15.602 7.400 7.402 1.00 91.31 120 ALA A O 1
ATOM 880 N N . ALA A 1 121 ? -13.871 8.839 7.254 1.00 91.69 121 ALA A N 1
ATOM 881 C CA . ALA A 1 121 ? -14.595 9.965 6.661 1.00 91.69 121 ALA A CA 1
ATOM 882 C C . ALA A 1 121 ? -14.653 9.903 5.124 1.00 91.69 121 ALA A C 1
ATOM 884 O O . ALA A 1 121 ? -15.060 10.864 4.487 1.00 91.69 121 ALA A O 1
ATOM 885 N N . ASP A 1 122 ? -14.245 8.775 4.539 1.00 90.94 122 ASP A N 1
ATOM 886 C CA . ASP A 1 122 ? -14.213 8.566 3.095 1.00 90.94 122 ASP A CA 1
ATOM 887 C C . ASP A 1 122 ? -13.222 9.464 2.329 1.00 90.94 122 ASP A C 1
ATOM 889 O O . ASP A 1 122 ? -13.401 9.810 1.161 1.00 90.94 122 ASP A O 1
ATOM 893 N N . GLU A 1 123 ? -12.120 9.813 2.987 1.00 95.44 123 GLU A N 1
ATOM 894 C CA . GLU A 1 123 ? -11.001 10.493 2.342 1.00 95.44 123 GLU A CA 1
ATOM 895 C C . GLU A 1 123 ? -9.928 9.483 1.944 1.00 95.44 123 GLU A C 1
ATOM 897 O O . GLU A 1 123 ? -9.613 8.553 2.692 1.00 95.44 123 GLU A O 1
ATOM 902 N N . LEU A 1 124 ? -9.334 9.688 0.777 1.00 95.38 124 LEU A N 1
ATOM 903 C CA . LEU A 1 124 ? -8.136 9.003 0.334 1.00 95.38 124 LEU A CA 1
ATOM 904 C C . LEU A 1 124 ? -6.904 9.726 0.875 1.00 95.38 124 LEU A C 1
ATOM 906 O O . LEU A 1 124 ? -6.752 10.932 0.698 1.00 95.38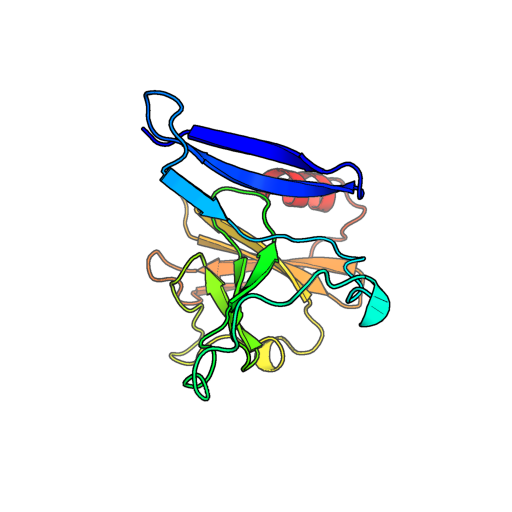 124 LEU A O 1
ATOM 910 N N . VAL A 1 125 ? -6.017 8.978 1.519 1.00 96.56 125 VAL A N 1
ATOM 911 C CA . VAL A 1 125 ? -4.775 9.472 2.117 1.00 96.56 125 VAL A CA 1
ATOM 912 C C . VAL A 1 125 ? -3.612 8.721 1.491 1.00 96.56 125 VAL A C 1
ATOM 914 O O . VAL A 1 125 ? -3.635 7.494 1.407 1.00 96.56 125 VAL A O 1
ATOM 917 N N . VAL A 1 126 ? -2.574 9.446 1.081 1.00 97.00 126 VAL A N 1
ATOM 918 C CA . VAL A 1 126 ? -1.354 8.845 0.535 1.00 97.00 126 VAL A CA 1
ATOM 919 C C . VAL A 1 126 ? -0.260 8.888 1.586 1.00 97.00 126 VAL A C 1
ATOM 921 O O . VAL A 1 126 ? 0.119 9.955 2.067 1.00 97.00 126 VAL A O 1
ATOM 924 N N . TRP A 1 127 ? 0.288 7.728 1.922 1.00 97.75 127 TRP A N 1
ATOM 925 C CA . TRP A 1 127 ? 1.559 7.637 2.633 1.00 97.75 127 TRP A CA 1
ATOM 926 C C . TRP A 1 127 ? 2.690 7.431 1.637 1.00 97.75 127 TRP A C 1
ATOM 928 O O . TRP A 1 127 ? 2.575 6.637 0.705 1.00 97.75 127 TRP A O 1
ATOM 938 N N . ARG A 1 128 ? 3.789 8.153 1.840 1.00 98.06 128 ARG A N 1
ATOM 939 C CA . ARG A 1 128 ? 4.994 8.094 1.017 1.00 98.06 128 ARG A CA 1
ATOM 940 C C . ARG A 1 128 ? 6.064 7.287 1.721 1.00 98.06 128 ARG A C 1
ATOM 942 O O . ARG A 1 128 ? 6.300 7.451 2.919 1.00 98.06 128 ARG A O 1
ATOM 949 N N . PHE A 1 129 ? 6.755 6.484 0.934 1.00 98.00 129 PHE A N 1
ATOM 950 C CA . PHE A 1 129 ? 7.831 5.622 1.370 1.00 98.00 129 PHE A CA 1
ATOM 951 C C . PHE A 1 129 ? 9.066 5.828 0.491 1.00 98.00 129 PHE A C 1
ATOM 953 O O . PHE A 1 129 ? 8.961 6.205 -0.682 1.00 98.00 129 PHE A O 1
ATOM 960 N N . ASP A 1 130 ? 10.243 5.590 1.059 1.00 96.00 130 ASP A N 1
ATOM 961 C CA . ASP A 1 130 ? 11.476 5.502 0.282 1.00 96.00 130 ASP A CA 1
ATOM 962 C C . ASP A 1 130 ? 11.563 4.174 -0.501 1.00 96.00 130 ASP A C 1
ATOM 964 O O . ASP A 1 130 ? 10.641 3.351 -0.494 1.00 96.00 130 ASP A O 1
ATOM 968 N N . ALA A 1 131 ? 12.684 3.957 -1.195 1.00 92.50 131 ALA A N 1
ATOM 969 C CA . ALA A 1 131 ? 12.914 2.748 -1.987 1.00 92.50 131 ALA A CA 1
ATOM 970 C C . ALA A 1 131 ? 12.944 1.453 -1.148 1.00 92.50 131 ALA A C 1
ATOM 972 O O . ALA A 1 131 ? 12.720 0.377 -1.697 1.00 92.50 131 ALA A O 1
ATOM 973 N N . ALA A 1 132 ? 13.197 1.554 0.160 1.00 93.81 132 ALA A N 1
ATOM 974 C CA . ALA A 1 132 ? 13.223 0.442 1.105 1.00 93.81 132 ALA A CA 1
ATOM 975 C C . ALA A 1 132 ? 11.889 0.264 1.854 1.00 93.81 132 ALA A C 1
ATOM 977 O O . ALA A 1 132 ? 11.838 -0.487 2.824 1.00 93.81 132 ALA A O 1
ATOM 978 N N . TRP A 1 133 ? 10.820 0.941 1.415 1.00 96.56 133 TRP A N 1
ATOM 979 C CA . TRP A 1 133 ? 9.512 0.936 2.075 1.00 96.56 133 TRP A CA 1
ATOM 980 C C . TRP A 1 133 ? 9.540 1.472 3.517 1.00 96.56 133 TRP A C 1
ATOM 982 O O . TRP A 1 133 ? 8.740 1.065 4.361 1.00 96.56 133 TRP A O 1
ATOM 992 N N . GLN A 1 134 ? 10.395 2.468 3.778 1.00 97.62 134 GLN A N 1
ATOM 993 C CA . GLN A 1 134 ? 10.389 3.252 5.017 1.00 97.62 134 GLN A CA 1
ATOM 994 C C . GLN A 1 134 ? 9.518 4.497 4.868 1.00 97.62 134 GLN A C 1
ATOM 996 O O . GLN A 1 134 ? 9.683 5.274 3.926 1.00 97.62 134 GLN A O 1
ATOM 1001 N N . PHE A 1 135 ? 8.582 4.701 5.793 1.00 98.00 135 PHE A N 1
ATOM 1002 C CA . PHE A 1 135 ? 7.679 5.847 5.800 1.00 98.00 135 PHE A CA 1
ATOM 1003 C C . PHE A 1 135 ? 8.467 7.156 5.887 1.00 98.00 135 PHE A C 1
ATOM 1005 O O . PHE A 1 135 ? 9.291 7.345 6.782 1.00 98.00 135 PHE A O 1
ATOM 1012 N N . THR A 1 136 ? 8.150 8.092 4.997 1.00 97.88 136 THR A N 1
ATOM 1013 C CA . THR A 1 136 ? 8.801 9.409 4.932 1.00 97.88 136 THR A CA 1
ATOM 1014 C C . THR A 1 136 ? 7.831 10.558 5.173 1.00 97.88 136 THR A C 1
ATOM 1016 O O . THR A 1 136 ? 8.203 11.543 5.807 1.00 97.88 136 THR A O 1
ATOM 1019 N N . ALA A 1 137 ? 6.590 10.457 4.6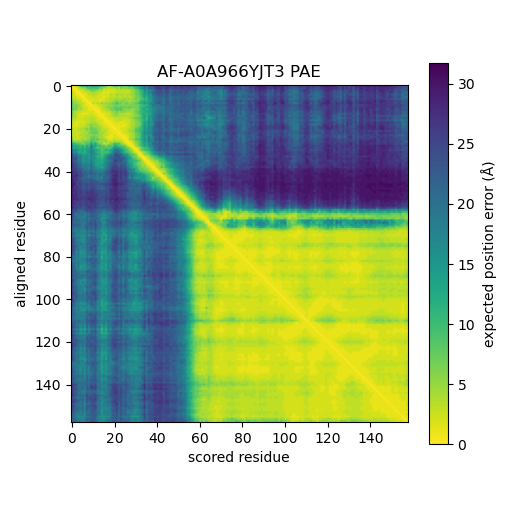90 1.00 97.12 137 ALA A N 1
ATOM 1020 C CA . ALA A 1 137 ? 5.589 11.511 4.829 1.00 97.12 137 ALA A CA 1
ATOM 1021 C C . ALA A 1 137 ? 4.164 10.993 4.590 1.00 97.12 137 ALA A C 1
ATOM 1023 O O . ALA A 1 137 ? 3.965 9.945 3.979 1.00 97.12 137 ALA A O 1
ATOM 1024 N N . ALA A 1 138 ? 3.171 11.777 5.011 1.00 96.38 138 ALA A N 1
ATOM 1025 C CA . ALA A 1 138 ? 1.771 11.601 4.637 1.00 96.38 138 ALA A CA 1
ATOM 1026 C C . ALA A 1 138 ? 1.269 12.855 3.911 1.00 96.38 138 ALA A C 1
ATOM 1028 O O . ALA A 1 138 ? 1.610 13.976 4.294 1.00 96.38 138 ALA A O 1
ATOM 1029 N N . GLU A 1 139 ? 0.475 12.659 2.865 1.00 95.12 139 GLU A N 1
ATOM 1030 C CA . GLU A 1 139 ? -0.213 13.732 2.149 1.00 95.12 139 GLU A CA 1
ATOM 1031 C C . GLU A 1 139 ? -1.574 14.025 2.811 1.00 95.12 139 GLU A C 1
ATOM 1033 O O . GLU A 1 139 ? -2.144 13.136 3.455 1.00 95.12 139 GLU A O 1
ATOM 1038 N N . PRO A 1 140 ? -2.111 15.253 2.681 1.00 94.00 140 PRO A N 1
ATOM 1039 C CA . PRO A 1 140 ? -3.463 15.567 3.131 1.00 94.00 140 PRO A CA 1
ATOM 1040 C C . PRO A 1 140 ? -4.511 14.656 2.483 1.00 94.00 140 PRO A C 1
ATOM 1042 O O . PRO A 1 140 ? -4.367 14.258 1.327 1.00 94.00 140 PRO A O 1
ATOM 1045 N N . GLY A 1 141 ? -5.579 14.363 3.226 1.00 95.00 141 GLY A N 1
ATOM 1046 C CA . GLY A 1 141 ? -6.711 13.605 2.707 1.00 95.00 141 GLY A CA 1
ATOM 1047 C C . GLY A 1 141 ? -7.422 14.346 1.574 1.00 95.00 141 GLY A C 1
ATOM 1048 O O . GLY A 1 141 ? -7.575 15.567 1.615 1.00 95.00 141 GLY A O 1
ATOM 1049 N N . VAL A 1 142 ? -7.868 13.599 0.567 1.00 96.62 142 VAL A N 1
ATOM 1050 C CA . VAL A 1 142 ? -8.747 14.094 -0.499 1.00 96.62 142 VAL A CA 1
ATOM 1051 C C . VAL A 1 142 ? -10.049 13.306 -0.485 1.00 96.62 142 VAL A C 1
ATOM 1053 O O . VAL A 1 142 ? -10.024 12.086 -0.363 1.00 96.62 142 VAL A O 1
ATOM 1056 N N . ALA A 1 143 ? -11.193 13.975 -0.618 1.00 93.25 143 ALA A N 1
ATOM 1057 C CA . ALA A 1 143 ? -12.482 13.285 -0.671 1.00 93.25 143 ALA A CA 1
ATOM 1058 C C . ALA A 1 143 ? -12.510 12.281 -1.838 1.00 93.25 143 ALA A C 1
ATOM 1060 O O . ALA A 1 143 ? -12.113 12.621 -2.961 1.00 93.25 143 ALA A O 1
ATOM 1061 N N . SER A 1 144 ? -12.936 11.043 -1.579 1.00 88.44 144 SER A N 1
ATOM 1062 C CA . SER A 1 144 ? -12.883 9.961 -2.572 1.00 88.44 144 SER A CA 1
ATOM 1063 C C . SER A 1 144 ? -13.813 10.193 -3.769 1.00 88.44 144 SER A C 1
ATOM 1065 O O . SER A 1 144 ? -13.494 9.781 -4.883 1.00 88.44 144 SER A O 1
ATOM 1067 N N . ASP A 1 145 ? -14.911 10.921 -3.563 1.00 90.38 145 ASP A N 1
ATOM 1068 C CA . ASP A 1 145 ? -15.910 11.296 -4.569 1.00 90.38 145 ASP A CA 1
ATOM 1069 C C . ASP A 1 145 ? -15.525 12.532 -5.403 1.00 90.38 145 ASP A C 1
ATOM 1071 O O . ASP A 1 145 ? -16.226 12.911 -6.344 1.00 90.38 145 ASP A O 1
ATOM 1075 N N . SER A 1 146 ? -14.385 13.154 -5.102 1.00 93.00 146 SER A N 1
ATOM 1076 C CA . SER A 1 146 ? -13.875 14.295 -5.857 1.00 93.00 146 SER A CA 1
ATOM 1077 C C . SER A 1 146 ? -13.134 13.869 -7.131 1.00 93.00 146 SER A C 1
ATOM 1079 O O . SER A 1 146 ? -12.669 12.735 -7.276 1.00 93.00 146 SER A O 1
ATOM 1081 N N . LEU A 1 147 ? -12.929 14.820 -8.054 1.00 92.44 147 LEU A N 1
ATOM 1082 C CA . LEU A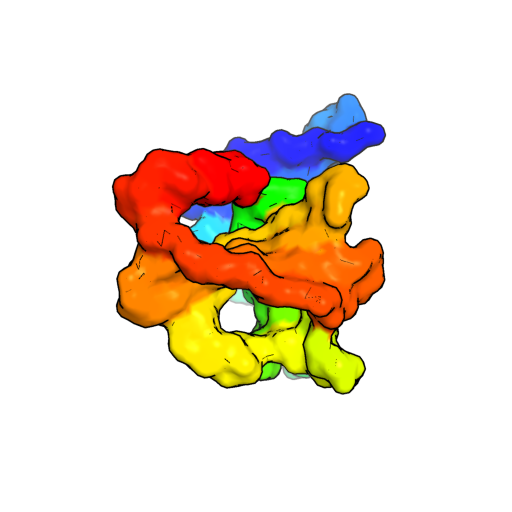 1 147 ? -12.062 14.613 -9.224 1.00 92.44 147 LEU A CA 1
ATOM 1083 C C . LEU A 1 147 ? -10.640 14.201 -8.818 1.00 92.44 147 LEU A C 1
ATOM 1085 O O . LEU A 1 147 ? -10.051 13.327 -9.450 1.00 92.44 147 LEU A O 1
ATOM 1089 N N . ALA A 1 148 ? -10.101 14.809 -7.758 1.00 91.12 148 ALA A N 1
ATOM 1090 C CA . ALA A 1 148 ? -8.783 14.467 -7.235 1.00 91.12 148 ALA A CA 1
ATOM 1091 C C . ALA A 1 148 ? -8.757 13.031 -6.694 1.00 91.12 148 ALA A C 1
ATOM 1093 O O . ALA A 1 148 ? -7.837 12.283 -7.017 1.00 91.12 148 ALA A O 1
ATOM 1094 N N . GLY A 1 149 ? -9.792 12.627 -5.950 1.00 88.50 149 GLY A N 1
ATOM 1095 C CA . GLY A 1 149 ? -9.940 11.261 -5.449 1.00 88.50 149 GLY A CA 1
ATOM 1096 C C . GLY A 1 149 ? -10.028 10.233 -6.578 1.00 88.50 149 GLY A C 1
ATOM 1097 O O . GLY A 1 149 ? -9.279 9.262 -6.592 1.00 88.50 149 GLY A O 1
ATOM 1098 N N . SER A 1 150 ? -10.849 10.506 -7.594 1.00 86.31 150 SER A N 1
ATOM 1099 C CA . SER A 1 150 ? -10.994 9.639 -8.772 1.00 86.31 150 SER A CA 1
ATOM 1100 C C . SER A 1 150 ? -9.693 9.485 -9.568 1.00 86.31 150 SER A C 1
ATOM 1102 O O . SER A 1 150 ? -9.364 8.391 -10.027 1.00 86.31 150 SER A O 1
ATOM 1104 N N . LEU A 1 151 ? -8.941 10.575 -9.758 1.00 83.25 151 LEU A N 1
ATOM 1105 C CA . LEU A 1 151 ? -7.634 10.523 -10.419 1.00 83.25 151 LEU A CA 1
ATOM 1106 C C . LEU A 1 151 ? -6.624 9.731 -9.589 1.00 83.25 151 LEU A C 1
ATOM 1108 O O . LEU A 1 151 ? -5.870 8.937 -10.148 1.00 83.25 151 LEU A O 1
ATOM 1112 N N . LEU A 1 152 ? -6.639 9.919 -8.270 1.00 85.31 152 LEU A N 1
ATOM 1113 C CA . LEU A 1 152 ? -5.759 9.212 -7.355 1.00 85.31 152 LEU A CA 1
ATOM 1114 C C . LEU A 1 152 ? -6.023 7.703 -7.382 1.00 85.31 152 LEU A C 1
ATOM 1116 O O . LEU A 1 152 ? -5.079 6.946 -7.570 1.00 85.31 152 LEU A O 1
ATOM 1120 N N . SER A 1 153 ? -7.279 7.258 -7.295 1.00 82.56 153 SER A N 1
ATOM 1121 C CA . SER A 1 153 ? -7.634 5.836 -7.430 1.00 82.56 153 SER A CA 1
ATOM 1122 C C . SER A 1 153 ? -7.094 5.230 -8.728 1.00 82.56 153 SER A C 1
ATOM 1124 O O . SER A 1 153 ? -6.404 4.212 -8.687 1.00 82.56 153 SER A O 1
ATOM 1126 N N . ARG A 1 154 ? -7.268 5.922 -9.863 1.00 80.62 154 ARG A N 1
ATOM 1127 C CA . ARG A 1 154 ? -6.759 5.454 -11.163 1.00 80.62 154 ARG A CA 1
ATOM 1128 C C . ARG A 1 154 ? -5.239 5.349 -11.220 1.00 80.62 154 ARG A C 1
ATOM 1130 O O . ARG A 1 154 ? -4.728 4.455 -11.887 1.00 80.62 154 ARG A O 1
ATOM 1137 N N . MET A 1 155 ? -4.510 6.238 -10.542 1.00 80.81 155 MET A N 1
ATOM 1138 C CA . MET A 1 155 ? -3.046 6.149 -10.463 1.00 80.81 155 MET A CA 1
ATOM 1139 C C . MET A 1 155 ? -2.574 4.871 -9.763 1.00 80.81 155 MET A C 1
ATOM 1141 O O . MET A 1 155 ? -1.487 4.396 -10.071 1.00 80.81 155 MET A O 1
ATOM 1145 N N . PHE A 1 156 ? -3.382 4.327 -8.853 1.00 81.94 156 PHE A N 1
ATOM 1146 C CA . PHE A 1 156 ? -3.141 3.054 -8.169 1.00 81.94 156 PHE A CA 1
ATOM 1147 C C . PHE A 1 156 ? -3.839 1.864 -8.858 1.00 81.94 156 PHE A C 1
ATOM 1149 O O . PHE A 1 156 ? -3.805 0.750 -8.352 1.00 81.94 156 PHE A O 1
ATOM 1156 N N . GLY A 1 157 ? -4.466 2.075 -10.021 1.00 76.62 157 GLY A N 1
ATOM 1157 C CA . GLY A 1 157 ? -5.146 1.019 -10.775 1.00 76.62 157 GLY A CA 1
ATOM 1158 C C . GLY A 1 157 ? -6.517 0.602 -10.227 1.00 76.62 157 GLY A C 1
ATOM 1159 O O . GLY A 1 157 ? -6.983 -0.482 -10.582 1.00 76.62 157 GLY A O 1
ATOM 1160 N N . LEU A 1 158 ? -7.144 1.443 -9.396 1.00 70.50 158 LEU A N 1
ATOM 1161 C CA . LEU A 1 158 ? -8.481 1.252 -8.815 1.00 70.50 158 LEU A CA 1
ATOM 1162 C C . LEU A 1 158 ? -9.583 1.981 -9.600 1.00 70.50 158 LEU A C 1
ATOM 1164 O O . LEU A 1 158 ? -9.308 3.064 -10.175 1.00 70.50 158 LEU A O 1
#

Foldseek 3Di:
DKDWDWDADPVRKIWIFIADPVRDTPDTDDIDDPPDDDDDPVPDPDDDPDDPPDDPPQDWAFQDDFEPWTWIATPQQFIDGNNAFQEEPNHTDGPVNCPQWAWRAWYQDPVAIWTWIAGPVQWIKIFGAHPRNYTDDIDDTDHCPDPVNVVVCVVRRD

Nearest PDB structures (foldseek):
  4l1m-assembly1_A  TM=4.050E-01  e=6.365E-02  Homo sapiens
  3kci-assembly1_A  TM=3.158E-01  e=9.353E-02  Homo sapiens
  8adl-assembly1_N  TM=3.140E-01  e=3.135E-01  Saccharomyces cerevisiae
  7q40-assembly1_A  TM=2.846E-01  e=3.907E-01  Homo sapiens
  3nvq-assembly1_F  TM=3.099E-01  e=2.828E+00  Homo sapiens

Mean predicted aligned error: 13.73 Å

Secondary structure (DSSP, 8-state):
--EEEEEE-TTS-EEEEEE-TT--EEEEEEEE-TT-PPPPGGG--S--PPPSS------EEEEE-SSSB-EEEETT-BEEETTEEPEETTEE-BTTTTTTPEEEEEEEETTEEEEEEE-TTSEEEEEEE-TT-BEEEEPPPEETTSHHHHHHHHHTT-

pLDDT: mean 74.79, std 20.71, range [33.03, 98.06]

Sequence (158 aa):
QTNVVFARHPSGTMHRLIADSDWRLIGFSGVGNVDSHPLAPEGRGDQNPTPPPTAPVTGTLPIDVAGSVMLRRTVGGELLADVTPLERGGLAVSLESLGSLRPLAAESFPAGNRLLLRSAADELVVWRFDAAWQFTAAEPGVASDSLAGSLLSRMFGL

Radius of gyration: 17.83 Å; Cα contacts (8 Å, |Δi|>4): 292; chains: 1; bounding box: 32×53×38 Å

Solvent-accessible surface area (backbone atoms only — not comparable to full-atom values): 9211 Å² total; per-residue (Å²): 111,81,39,83,45,79,46,75,44,97,87,72,40,46,36,43,34,36,18,42,82,83,68,46,79,75,45,83,46,77,81,64,55,100,79,72,69,82,76,60,79,88,75,57,67,84,74,73,80,80,73,71,91,70,70,84,78,89,48,68,46,77,74,24,80,41,58,89,26,40,20,26,25,39,83,89,33,36,32,22,53,67,84,44,56,31,28,51,95,90,36,74,40,25,57,72,79,46,62,71,42,41,83,56,36,28,36,77,46,101,93,38,27,37,35,39,28,34,40,84,86,48,22,38,28,42,37,32,20,43,94,78,34,39,56,74,50,72,52,78,68,34,52,44,90,38,74,67,22,50,53,51,37,47,75,45,55,91